Protein AF-A0A7J8AZW6-F1 (afdb_monomer_lite)

pLDDT: mean 84.9, std 12.85, range [38.06, 96.19]

Structure (mmCIF, N/CA/C/O backbone):
data_AF-A0A7J8AZW6-F1
#
_entry.id   AF-A0A7J8AZW6-F1
#
loop_
_atom_site.group_PDB
_atom_site.id
_atom_site.type_symbol
_atom_site.label_atom_id
_atom_site.label_alt_id
_atom_site.label_comp_id
_atom_site.label_asym_id
_atom_site.label_entity_id
_atom_site.label_seq_id
_atom_site.pdbx_PDB_ins_code
_atom_site.Cartn_x
_atom_site.Cartn_y
_atom_site.Cartn_z
_atom_site.occupancy
_atom_site.B_iso_or_equiv
_atom_site.auth_seq_id
_atom_site.auth_comp_id
_atom_site.auth_asym_id
_atom_site.auth_atom_id
_atom_site.pdbx_PDB_model_num
ATOM 1 N N . MET A 1 1 ? 7.650 -16.173 25.242 1.00 38.06 1 MET A N 1
ATOM 2 C CA . MET A 1 1 ? 7.076 -14.832 25.476 1.00 38.06 1 MET A CA 1
ATOM 3 C C . MET A 1 1 ? 8.106 -13.824 24.990 1.00 38.06 1 MET A C 1
ATOM 5 O O . MET A 1 1 ? 9.100 -13.630 25.676 1.00 38.06 1 MET A O 1
ATOM 9 N N . SER A 1 2 ? 7.969 -13.304 23.767 1.00 45.06 2 SER A N 1
ATOM 10 C CA . SER A 1 2 ? 8.952 -12.365 23.207 1.00 45.06 2 SER A CA 1
ATOM 11 C C . SER A 1 2 ? 8.826 -11.013 23.902 1.00 45.06 2 SER A C 1
ATOM 13 O O . SER A 1 2 ? 7.766 -10.393 23.874 1.00 45.06 2 SER A O 1
ATOM 15 N N . SER A 1 3 ? 9.908 -10.582 24.543 1.00 50.81 3 SER A N 1
ATOM 16 C CA . SER A 1 3 ? 10.050 -9.279 25.183 1.00 50.81 3 SER A CA 1
ATOM 17 C C . SER A 1 3 ? 10.021 -8.177 24.124 1.00 50.81 3 SER A C 1
ATOM 19 O O . SER A 1 3 ? 11.004 -7.965 23.411 1.00 50.81 3 SER A O 1
ATOM 21 N N . VAL A 1 4 ? 8.889 -7.485 24.004 1.00 58.34 4 VAL A N 1
ATOM 22 C CA . VAL A 1 4 ? 8.804 -6.233 23.247 1.00 58.34 4 VAL A CA 1
ATOM 23 C C . VAL A 1 4 ? 9.671 -5.210 23.980 1.00 58.34 4 VAL A C 1
ATOM 25 O O . VAL A 1 4 ? 9.424 -4.902 25.143 1.00 58.34 4 VAL A O 1
ATOM 28 N N . ASN A 1 5 ? 10.740 -4.754 23.328 1.00 58.22 5 ASN A N 1
ATOM 29 C CA . ASN A 1 5 ? 11.669 -3.777 23.882 1.00 58.22 5 ASN A CA 1
ATOM 30 C C . ASN A 1 5 ? 10.934 -2.427 24.051 1.00 58.22 5 ASN A C 1
ATOM 32 O O . ASN A 1 5 ? 10.466 -1.887 23.048 1.00 58.22 5 ASN A O 1
ATOM 36 N N . PRO A 1 6 ? 10.811 -1.874 25.272 1.00 59.81 6 PRO A N 1
ATOM 37 C CA . PRO A 1 6 ? 10.008 -0.675 25.545 1.00 59.81 6 PRO A CA 1
ATOM 38 C C . PRO A 1 6 ? 10.558 0.617 24.912 1.00 59.81 6 PRO A C 1
ATOM 40 O O . PRO A 1 6 ? 9.887 1.642 24.952 1.00 59.81 6 PRO A O 1
ATOM 43 N N . ASN A 1 7 ? 11.743 0.566 24.292 1.00 57.41 7 ASN A N 1
ATOM 44 C CA . ASN A 1 7 ? 12.410 1.706 23.658 1.00 57.41 7 ASN A CA 1
ATOM 45 C C . ASN A 1 7 ? 12.182 1.824 22.141 1.00 57.41 7 ASN A C 1
ATOM 47 O O . ASN A 1 7 ? 12.953 2.500 21.462 1.00 57.41 7 ASN A O 1
ATOM 51 N N . THR A 1 8 ? 11.147 1.205 21.568 1.00 62.88 8 THR A N 1
ATOM 52 C CA . THR A 1 8 ? 10.768 1.494 20.174 1.00 62.88 8 THR A CA 1
ATOM 53 C C . THR A 1 8 ? 10.006 2.817 20.095 1.00 62.88 8 THR A C 1
ATOM 55 O O . THR A 1 8 ? 8.817 2.847 19.776 1.00 62.88 8 THR A O 1
ATOM 58 N N . SER A 1 9 ? 10.686 3.922 20.400 1.00 71.50 9 SER A N 1
ATOM 59 C CA . SER A 1 9 ? 10.295 5.239 19.906 1.00 71.50 9 SER A CA 1
ATOM 60 C C . SER A 1 9 ? 10.196 5.092 18.390 1.00 71.50 9 SER A C 1
ATOM 62 O O . SER A 1 9 ? 11.187 4.757 17.742 1.00 71.50 9 SER A O 1
ATOM 64 N N . GLY A 1 10 ? 8.991 5.191 17.829 1.00 81.69 10 GLY A N 1
ATOM 65 C CA . GLY A 1 10 ? 8.805 5.114 16.381 1.00 81.69 10 GLY A CA 1
ATOM 66 C C . GLY A 1 10 ? 9.673 6.143 15.643 1.00 81.69 10 GLY A C 1
ATOM 67 O O . GLY A 1 10 ? 10.289 7.014 16.249 1.00 81.69 10 GLY A O 1
ATOM 68 N N . LEU A 1 11 ? 9.706 6.066 14.317 1.00 89.69 11 LEU A N 1
ATOM 69 C CA . LEU A 1 11 ? 10.413 7.061 13.510 1.00 89.69 11 LEU A CA 1
ATOM 70 C C . LEU A 1 11 ? 9.690 8.410 13.576 1.00 89.69 11 LEU A C 1
ATOM 72 O O . LEU A 1 11 ? 8.472 8.473 13.384 1.00 89.69 11 LEU A O 1
AT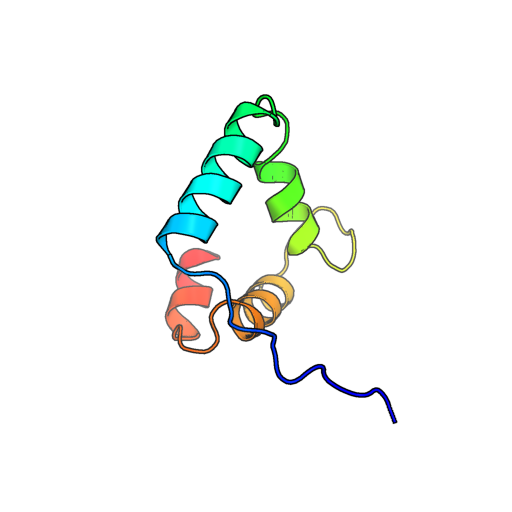OM 76 N N . THR A 1 12 ? 10.437 9.492 13.779 1.00 93.31 12 THR A N 1
ATOM 77 C CA . THR A 1 12 ? 9.922 10.840 13.521 1.00 93.31 12 THR A CA 1
ATOM 78 C C . THR A 1 12 ? 9.652 11.024 12.025 1.00 93.31 12 THR A C 1
ATOM 80 O O . THR A 1 12 ? 10.198 10.316 11.172 1.00 93.31 12 THR A O 1
ATOM 83 N N . LEU A 1 13 ? 8.814 12.007 11.679 1.00 92.00 13 LEU A N 1
ATOM 84 C CA . LEU A 1 13 ? 8.547 12.334 10.277 1.00 92.00 13 LEU A CA 1
ATOM 85 C C . LEU A 1 13 ? 9.835 12.721 9.535 1.00 92.00 13 LEU A C 1
ATOM 87 O O . LEU A 1 13 ? 10.037 12.300 8.400 1.00 92.00 13 LEU A O 1
ATOM 91 N N . GLU A 1 14 ? 10.718 13.487 10.175 1.00 95.06 14 GLU A N 1
ATOM 92 C CA . GLU A 1 14 ? 11.981 13.922 9.576 1.00 95.06 14 GLU A CA 1
ATOM 93 C C . GLU A 1 14 ? 12.916 12.739 9.285 1.00 95.06 14 GLU A C 1
ATOM 95 O O . GLU A 1 14 ? 13.435 12.613 8.172 1.00 95.06 14 GLU A O 1
ATOM 100 N N . GLU A 1 15 ? 13.071 11.819 10.241 1.00 95.31 15 GLU A N 1
ATOM 101 C CA . GLU A 1 15 ? 13.858 10.597 10.049 1.00 95.31 15 GLU A CA 1
ATOM 102 C C . GLU A 1 15 ? 13.280 9.735 8.928 1.00 95.31 15 GLU A C 1
ATOM 104 O O . GLU A 1 15 ? 14.019 9.278 8.052 1.00 95.31 15 GLU A O 1
ATOM 109 N N . PHE A 1 16 ? 11.955 9.560 8.908 1.00 94.50 16 PHE A N 1
ATOM 110 C CA . PHE A 1 16 ? 11.267 8.827 7.852 1.00 94.50 16 PHE A CA 1
ATOM 111 C C . PHE A 1 16 ? 11.543 9.437 6.471 1.00 94.50 16 PHE A C 1
ATOM 113 O O . PHE A 1 16 ? 11.948 8.724 5.550 1.00 94.50 16 PHE A O 1
ATOM 120 N N . LEU A 1 17 ? 11.388 10.756 6.325 1.00 96.00 17 LEU A N 1
ATOM 121 C CA . LEU A 1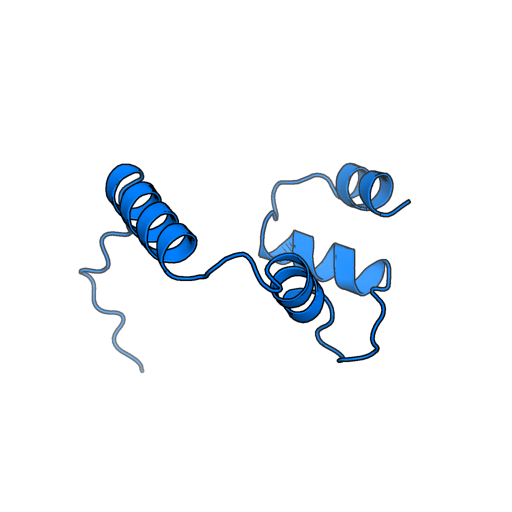 17 ? 11.632 11.453 5.062 1.00 96.00 17 LEU A CA 1
ATOM 122 C C . LEU A 1 17 ? 13.088 11.307 4.605 1.00 96.00 17 LEU A C 1
ATOM 124 O O . LEU A 1 17 ? 13.340 11.028 3.430 1.00 96.00 17 LEU A O 1
ATOM 128 N N . ASN A 1 18 ? 14.048 11.424 5.524 1.00 96.19 18 ASN A N 1
ATOM 129 C CA . ASN A 1 18 ? 15.464 11.262 5.204 1.00 96.19 18 ASN A CA 1
ATOM 130 C C . ASN A 1 18 ? 15.792 9.830 4.743 1.00 96.19 18 ASN A C 1
ATOM 132 O O . ASN A 1 18 ? 16.537 9.650 3.777 1.00 96.19 18 ASN A O 1
ATOM 136 N N . ILE A 1 19 ? 15.213 8.810 5.388 1.00 94.00 19 ILE A N 1
ATOM 137 C CA . ILE A 1 19 ? 15.373 7.401 4.997 1.00 94.00 19 ILE A CA 1
ATOM 138 C C . ILE A 1 19 ? 14.785 7.153 3.605 1.00 94.00 19 ILE A C 1
ATOM 140 O O . ILE A 1 19 ? 15.460 6.579 2.747 1.00 94.00 19 ILE A O 1
ATOM 144 N N . ILE A 1 20 ? 13.548 7.593 3.356 1.00 90.38 20 ILE A N 1
ATOM 145 C CA . ILE A 1 20 ? 12.872 7.387 2.068 1.00 90.38 20 ILE A CA 1
ATOM 146 C C . ILE A 1 20 ? 13.621 8.090 0.937 1.00 90.38 20 ILE A C 1
ATOM 148 O O . ILE A 1 20 ? 13.809 7.489 -0.121 1.00 90.38 20 ILE A O 1
ATOM 152 N N . ARG A 1 21 ? 14.110 9.316 1.160 1.00 91.44 21 ARG A N 1
ATOM 153 C CA . ARG A 1 21 ? 14.930 10.043 0.182 1.00 91.44 21 ARG A CA 1
ATOM 154 C C . ARG A 1 21 ? 16.184 9.255 -0.194 1.00 91.44 21 ARG A C 1
ATOM 156 O O . ARG A 1 21 ? 16.374 8.956 -1.369 1.00 91.44 21 ARG A O 1
ATOM 163 N N . LYS A 1 22 ? 16.986 8.841 0.795 1.00 92.38 22 LYS A N 1
ATOM 164 C CA . LYS A 1 22 ? 18.205 8.043 0.562 1.00 92.38 22 LYS A CA 1
ATOM 165 C C . LYS A 1 22 ? 17.900 6.725 -0.155 1.00 92.38 22 LYS A C 1
ATOM 167 O O . LYS A 1 22 ? 18.631 6.329 -1.058 1.00 92.38 22 LYS A O 1
ATOM 172 N N . LYS A 1 23 ? 16.801 6.054 0.212 1.00 87.44 23 LYS A N 1
ATOM 173 C CA . LYS A 1 23 ? 16.344 4.827 -0.457 1.00 87.44 23 LYS A CA 1
ATOM 174 C C . LYS A 1 23 ? 16.025 5.077 -1.934 1.00 87.44 23 LYS A C 1
ATOM 176 O O . LYS A 1 23 ? 16.434 4.274 -2.767 1.00 87.44 23 LYS A O 1
ATOM 181 N N . LYS A 1 24 ? 15.321 6.168 -2.255 1.00 84.69 24 LYS A N 1
ATOM 182 C CA . LYS A 1 24 ? 14.979 6.542 -3.638 1.00 84.69 24 LYS A CA 1
ATOM 183 C C . LYS A 1 24 ? 16.194 6.973 -4.460 1.00 84.69 24 LYS A C 1
ATOM 185 O O . LYS A 1 24 ? 16.254 6.654 -5.636 1.00 84.69 24 LYS A O 1
ATOM 190 N N . GLU A 1 25 ? 17.166 7.651 -3.854 1.00 87.06 25 GLU A N 1
ATOM 191 C CA . GLU A 1 25 ? 18.434 8.000 -4.512 1.00 87.06 25 GLU A CA 1
ATOM 192 C C . GLU A 1 25 ? 19.265 6.743 -4.842 1.00 87.06 25 GLU A C 1
ATOM 194 O O . GLU A 1 25 ? 19.849 6.652 -5.920 1.00 87.06 25 GLU A O 1
ATOM 199 N N . ALA A 1 26 ? 19.288 5.750 -3.942 1.00 85.19 26 ALA A N 1
ATOM 200 C CA . ALA A 1 26 ? 20.038 4.504 -4.123 1.00 85.19 26 ALA A CA 1
ATOM 201 C C . ALA A 1 26 ? 19.350 3.496 -5.065 1.00 85.19 26 ALA A C 1
ATOM 203 O O . ALA A 1 26 ? 20.013 2.795 -5.832 1.00 85.19 26 ALA A O 1
ATOM 204 N N . GLN A 1 27 ? 18.019 3.395 -5.017 1.00 78.06 27 GLN A N 1
ATOM 205 C CA . GLN A 1 27 ? 17.249 2.599 -5.969 1.00 78.06 27 GLN A CA 1
ATOM 206 C C . GLN A 1 27 ? 17.062 3.423 -7.243 1.00 78.06 27 GLN A C 1
ATOM 208 O O . GLN A 1 27 ? 16.115 4.191 -7.335 1.00 78.06 27 GLN A O 1
ATOM 213 N N . LEU A 1 28 ? 17.949 3.248 -8.230 1.00 66.06 28 LEU A N 1
ATOM 214 C CA . LEU A 1 28 ? 17.851 3.804 -9.590 1.00 66.06 28 LEU A CA 1
ATOM 215 C C . LEU A 1 28 ? 16.524 3.415 -10.278 1.00 66.06 28 LEU A C 1
ATOM 217 O O . LEU A 1 28 ? 16.567 2.555 -11.144 1.00 66.06 28 LEU A O 1
ATOM 221 N N . TYR A 1 29 ? 15.374 3.974 -9.868 1.00 63.72 29 TYR A N 1
ATOM 222 C CA . TYR A 1 29 ? 13.979 3.934 -10.373 1.00 63.72 29 TYR A CA 1
ATOM 223 C C . TYR A 1 29 ? 13.444 2.681 -11.104 1.00 63.72 29 TYR A C 1
ATOM 225 O O . TYR A 1 29 ? 12.317 2.669 -11.600 1.00 63.72 29 TYR A O 1
ATOM 233 N N . ARG A 1 30 ? 14.191 1.585 -11.175 1.00 65.56 30 ARG A N 1
ATOM 234 C CA . ARG A 1 30 ? 13.825 0.380 -11.894 1.00 65.56 30 ARG A CA 1
ATOM 235 C C . ARG A 1 30 ? 12.914 -0.406 -10.974 1.00 65.56 30 ARG A C 1
ATOM 237 O O . ARG A 1 30 ? 13.331 -0.879 -9.920 1.00 65.56 30 ARG A O 1
ATOM 244 N N . ASN A 1 31 ? 11.674 -0.566 -11.420 1.00 78.62 31 ASN A N 1
ATOM 245 C CA . ASN A 1 31 ? 10.709 -1.518 -10.884 1.00 78.62 31 ASN A CA 1
ATOM 246 C C . ASN A 1 31 ? 9.995 -1.120 -9.574 1.00 78.62 31 ASN A C 1
ATOM 248 O O . ASN A 1 31 ? 9.435 -2.005 -8.936 1.00 78.62 31 ASN A O 1
ATOM 252 N N . GLU A 1 32 ? 9.915 0.166 -9.191 1.00 82.50 32 GLU A N 1
ATOM 253 C CA . GLU A 1 32 ? 9.072 0.598 -8.045 1.00 82.50 32 GLU A CA 1
ATOM 254 C C . GLU A 1 32 ? 7.612 0.155 -8.242 1.00 82.50 32 GLU A C 1
ATOM 256 O O . GLU A 1 32 ? 7.029 -0.469 -7.358 1.00 82.50 32 GLU A O 1
ATOM 261 N N . ILE A 1 33 ? 7.076 0.344 -9.454 1.00 84.81 33 ILE A N 1
ATOM 262 C CA . ILE A 1 33 ? 5.743 -0.140 -9.847 1.00 84.81 33 ILE A CA 1
ATOM 263 C C . ILE A 1 33 ? 5.626 -1.658 -9.657 1.00 84.81 33 ILE A C 1
ATOM 265 O O . ILE A 1 33 ? 4.631 -2.134 -9.119 1.00 84.81 33 ILE A O 1
ATOM 269 N N . ARG A 1 34 ? 6.650 -2.429 -10.047 1.00 88.50 34 ARG A N 1
ATOM 270 C CA . ARG A 1 34 ? 6.645 -3.893 -9.905 1.00 88.50 34 ARG A CA 1
ATOM 271 C C . ARG A 1 34 ? 6.673 -4.306 -8.436 1.00 88.50 34 ARG A C 1
ATOM 273 O O . ARG A 1 34 ? 5.949 -5.213 -8.066 1.00 88.50 34 ARG A O 1
ATOM 280 N N . HIS A 1 35 ? 7.475 -3.646 -7.600 1.00 87.38 35 HIS A N 1
ATOM 281 C CA . HIS A 1 35 ? 7.523 -3.935 -6.166 1.00 87.38 35 HIS A CA 1
ATOM 282 C C . HIS A 1 35 ? 6.193 -3.627 -5.481 1.00 87.38 35 HIS A C 1
ATOM 284 O O . HIS A 1 35 ? 5.730 -4.436 -4.681 1.00 87.38 35 HIS A O 1
ATOM 290 N N . ILE A 1 36 ? 5.574 -2.491 -5.820 1.00 86.88 36 ILE A N 1
ATOM 291 C CA . ILE A 1 36 ? 4.240 -2.143 -5.329 1.00 86.88 36 ILE A CA 1
ATOM 292 C C . ILE A 1 36 ? 3.250 -3.212 -5.781 1.00 86.88 36 ILE A C 1
ATOM 294 O O . ILE A 1 36 ? 2.579 -3.798 -4.944 1.00 86.88 36 ILE A O 1
ATOM 298 N N . PHE A 1 37 ? 3.214 -3.542 -7.070 1.00 90.38 37 PHE A N 1
ATOM 299 C CA . PHE A 1 37 ? 2.310 -4.561 -7.593 1.00 90.38 37 PHE A CA 1
ATOM 300 C C . PHE A 1 37 ? 2.478 -5.912 -6.880 1.00 90.38 37 PHE A C 1
ATOM 302 O O . PHE A 1 37 ? 1.502 -6.468 -6.382 1.00 90.38 37 PHE A O 1
ATOM 309 N N . THR A 1 38 ? 3.712 -6.406 -6.744 1.00 89.38 38 THR A N 1
ATOM 310 C CA . THR A 1 38 ? 4.010 -7.674 -6.061 1.00 89.38 38 THR A CA 1
ATOM 311 C C . THR A 1 38 ? 3.598 -7.660 -4.588 1.00 89.38 38 THR A C 1
ATOM 313 O O . THR A 1 38 ? 3.201 -8.693 -4.060 1.00 89.38 38 THR A O 1
ATOM 316 N N . ALA A 1 39 ? 3.657 -6.511 -3.907 1.00 87.38 39 ALA A N 1
ATOM 317 C CA . ALA A 1 39 ? 3.196 -6.411 -2.522 1.00 87.38 39 ALA A CA 1
ATOM 318 C C . ALA A 1 39 ? 1.674 -6.623 -2.390 1.00 87.38 39 ALA A C 1
ATOM 320 O O . ALA A 1 39 ? 1.210 -7.103 -1.354 1.00 87.38 39 ALA A O 1
ATOM 321 N N . PHE A 1 40 ? 0.906 -6.291 -3.432 1.00 87.69 40 PHE A N 1
ATOM 322 C CA . PHE A 1 40 ? -0.543 -6.489 -3.477 1.00 87.69 40 PHE A CA 1
ATOM 323 C C . PHE A 1 40 ? -0.922 -7.858 -4.073 1.00 87.69 40 PHE A C 1
ATOM 325 O O . PHE A 1 40 ? -1.897 -8.459 -3.626 1.00 87.69 40 PHE A O 1
ATOM 332 N N . ASP A 1 41 ? -0.136 -8.399 -5.011 1.00 90.62 41 ASP A N 1
ATOM 333 C CA . ASP A 1 41 ? -0.341 -9.722 -5.620 1.00 90.62 41 ASP A CA 1
ATOM 334 C C . ASP A 1 41 ? 0.202 -10.841 -4.718 1.00 90.62 41 ASP A C 1
ATOM 336 O O . ASP A 1 41 ? 1.146 -11.563 -5.044 1.00 90.62 41 ASP A O 1
ATOM 340 N N . ARG A 1 42 ? -0.408 -10.992 -3.539 1.00 84.44 42 ARG A N 1
ATOM 341 C CA . ARG A 1 42 ? 0.024 -11.950 -2.501 1.00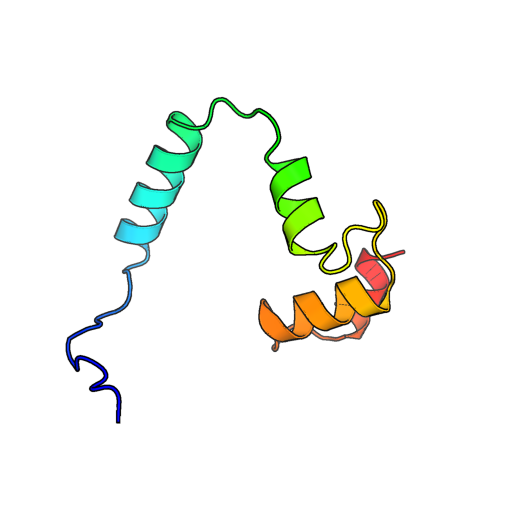 84.44 42 ARG A CA 1
ATOM 342 C C . ARG A 1 42 ? -0.023 -13.412 -2.949 1.00 84.44 42 ARG A C 1
ATOM 344 O O . ARG A 1 42 ? 0.562 -14.269 -2.291 1.00 84.44 42 ARG A O 1
ATOM 351 N N . HIS A 1 43 ? -0.743 -13.690 -4.030 1.00 89.19 43 HIS A N 1
ATOM 352 C CA . HIS A 1 43 ? -0.897 -15.016 -4.612 1.00 89.19 43 HIS A CA 1
ATOM 353 C C . HIS A 1 43 ? -0.027 -15.225 -5.861 1.00 89.19 43 HIS A C 1
ATOM 355 O O . HIS A 1 43 ? -0.086 -16.305 -6.442 1.00 89.19 43 HIS A O 1
ATOM 361 N N . TYR A 1 44 ? 0.782 -14.233 -6.258 1.00 90.88 44 TYR A N 1
ATOM 362 C CA . TYR A 1 44 ? 1.677 -14.282 -7.421 1.00 90.88 44 TYR A CA 1
ATOM 363 C C . TYR A 1 44 ? 0.973 -14.677 -8.730 1.00 90.88 44 TYR A C 1
ATOM 365 O O . TYR A 1 44 ? 1.507 -15.440 -9.537 1.00 90.88 44 TYR A O 1
ATOM 373 N N . ARG A 1 45 ? -0.244 -14.173 -8.948 1.00 94.75 45 ARG A N 1
ATOM 374 C CA . ARG A 1 45 ? -1.066 -14.485 -10.127 1.00 94.75 45 ARG A CA 1
ATOM 375 C C . ARG A 1 45 ? -0.718 -13.636 -11.3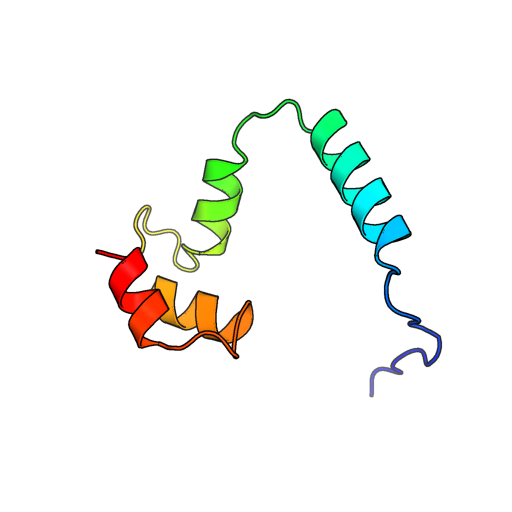47 1.00 94.75 45 ARG A C 1
ATOM 377 O O . ARG A 1 45 ? -1.131 -13.965 -12.456 1.00 94.75 45 ARG A O 1
ATOM 384 N N . GLY A 1 46 ? 0.007 -12.537 -11.155 1.00 94.25 46 GLY A N 1
ATOM 385 C CA . GLY A 1 46 ? 0.276 -11.541 -12.189 1.00 94.25 46 GLY A CA 1
ATOM 386 C C . GLY A 1 46 ? -0.888 -10.577 -12.438 1.00 94.25 46 GLY A C 1
ATOM 387 O O . GLY A 1 46 ? -0.806 -9.761 -13.352 1.00 94.25 46 GLY A O 1
ATOM 388 N N . TYR A 1 47 ? -1.953 -10.639 -11.634 1.00 93.56 47 TYR A N 1
ATOM 389 C CA . TYR A 1 47 ? -3.091 -9.716 -11.652 1.00 93.56 47 TYR A CA 1
ATOM 390 C C . TYR A 1 47 ? -3.636 -9.523 -10.233 1.00 93.56 47 TYR A C 1
ATOM 392 O O . TYR A 1 47 ? -3.519 -10.410 -9.388 1.00 93.56 47 TYR A O 1
ATOM 400 N N . LEU A 1 48 ? -4.259 -8.370 -9.984 1.00 92.62 48 LEU A N 1
ATOM 401 C CA . LEU A 1 48 ? -4.960 -8.085 -8.734 1.00 92.62 48 LEU A CA 1
ATOM 402 C C . LEU A 1 48 ? -6.457 -8.269 -8.943 1.00 92.62 48 LEU A C 1
ATOM 404 O O . LEU A 1 48 ? -7.035 -7.726 -9.881 1.00 92.62 48 LEU A O 1
ATOM 408 N N . THR A 1 49 ? -7.087 -9.019 -8.052 1.00 93.06 49 THR A N 1
ATOM 409 C CA . THR A 1 49 ? -8.544 -9.049 -7.926 1.00 93.06 49 THR A CA 1
ATOM 410 C C . THR A 1 49 ? -9.013 -7.922 -7.011 1.00 93.06 49 THR A C 1
ATOM 412 O O . THR A 1 49 ? -8.247 -7.407 -6.192 1.00 93.06 49 THR A O 1
ATOM 415 N N . LEU A 1 50 ? -10.298 -7.572 -7.099 1.00 91.75 50 LEU A N 1
ATOM 416 C CA . LEU A 1 50 ? -10.905 -6.608 -6.183 1.00 91.75 50 LEU A CA 1
ATOM 417 C C . LEU A 1 50 ? -10.709 -7.020 -4.715 1.00 91.75 50 LEU A C 1
ATOM 419 O O . LEU A 1 50 ? -10.443 -6.179 -3.860 1.00 91.75 50 LEU A O 1
ATOM 423 N N . GLU A 1 51 ? -10.781 -8.322 -4.436 1.00 91.12 51 GLU A N 1
ATOM 424 C CA . GLU A 1 51 ? -10.563 -8.868 -3.100 1.00 91.12 51 GLU A CA 1
ATOM 425 C C . GLU A 1 51 ? -9.119 -8.652 -2.612 1.00 91.12 51 GLU A C 1
ATOM 427 O O . GLU A 1 51 ? -8.928 -8.243 -1.464 1.00 91.12 51 GLU A O 1
ATOM 432 N N . ASP A 1 52 ? -8.105 -8.871 -3.464 1.00 91.31 52 ASP A N 1
ATOM 433 C CA . ASP A 1 52 ? -6.699 -8.595 -3.115 1.00 91.31 52 ASP A CA 1
ATOM 434 C C . ASP A 1 52 ? -6.518 -7.126 -2.735 1.00 91.31 52 ASP A C 1
ATOM 436 O O . ASP A 1 52 ? -5.933 -6.800 -1.697 1.00 91.31 52 ASP A O 1
ATOM 440 N N . PHE A 1 53 ? -7.079 -6.241 -3.561 1.00 89.62 53 PHE A N 1
ATOM 441 C CA . PHE A 1 53 ? -7.001 -4.800 -3.385 1.00 89.62 53 PHE A CA 1
ATOM 442 C C . PHE A 1 53 ? -7.679 -4.365 -2.077 1.00 89.62 53 PHE A C 1
ATOM 444 O O . PHE A 1 53 ? -7.062 -3.700 -1.244 1.00 89.62 53 PHE A O 1
ATOM 451 N N . GLN A 1 54 ? -8.906 -4.825 -1.817 1.00 90.38 54 GLN A N 1
ATOM 452 C CA . GLN A 1 54 ? -9.627 -4.540 -0.574 1.00 90.38 54 GLN A CA 1
ATOM 453 C C . GLN A 1 54 ? -8.897 -5.063 0.670 1.00 90.38 54 GLN A C 1
ATOM 455 O O . GLN A 1 54 ? -8.791 -4.347 1.669 1.00 90.38 54 GLN A O 1
ATOM 460 N N . LYS A 1 55 ? -8.368 -6.294 0.631 1.00 90.19 55 LYS A N 1
ATOM 461 C CA . LYS A 1 55 ? -7.618 -6.883 1.753 1.00 90.19 55 LYS A CA 1
ATOM 462 C C . LYS A 1 55 ? -6.317 -6.139 2.039 1.00 90.19 55 LYS A C 1
ATOM 464 O O . LYS A 1 55 ? -5.937 -6.025 3.205 1.00 90.19 55 LYS A O 1
ATOM 469 N N . ALA A 1 56 ? -5.633 -5.649 1.007 1.00 89.75 56 ALA A N 1
ATOM 470 C CA . ALA A 1 56 ? -4.426 -4.850 1.172 1.00 89.75 56 ALA A CA 1
ATOM 471 C C . ALA A 1 56 ? -4.748 -3.484 1.800 1.00 89.75 56 ALA A C 1
ATOM 473 O O . ALA A 1 56 ? -4.147 -3.121 2.812 1.00 89.75 56 ALA A O 1
ATOM 474 N N . PHE A 1 57 ? -5.759 -2.770 1.289 1.00 90.94 57 PHE A N 1
ATOM 475 C CA . PHE A 1 57 ? -6.181 -1.471 1.832 1.00 90.94 57 PHE A CA 1
ATOM 476 C C . PHE A 1 57 ? -6.678 -1.553 3.278 1.00 90.94 57 PHE A C 1
ATOM 478 O O . PHE A 1 57 ? -6.349 -0.679 4.077 1.00 90.94 57 PHE A O 1
ATOM 485 N N . LYS A 1 58 ? -7.370 -2.634 3.661 1.00 90.88 58 LYS A N 1
ATOM 486 C CA . LYS A 1 58 ? -7.755 -2.881 5.063 1.00 90.88 58 LYS A CA 1
ATOM 487 C C . LYS A 1 58 ? -6.552 -2.966 6.010 1.00 90.88 58 LYS A C 1
ATOM 489 O O . LYS A 1 58 ? -6.702 -2.657 7.186 1.00 90.88 58 LYS A O 1
ATOM 494 N N . GLN A 1 59 ? -5.371 -3.353 5.522 1.00 89.19 59 GLN A N 1
ATOM 495 C CA . GLN A 1 59 ? -4.151 -3.419 6.332 1.00 89.19 59 GLN A CA 1
ATOM 496 C C . GLN A 1 59 ? -3.376 -2.098 6.339 1.00 89.19 59 GLN A C 1
ATOM 498 O O . GLN A 1 59 ? -2.939 -1.657 7.398 1.00 89.19 59 GLN A O 1
ATOM 503 N N . VAL A 1 60 ? -3.201 -1.461 5.176 1.00 87.19 60 VAL A N 1
ATOM 504 C CA . VAL A 1 60 ? -2.331 -0.274 5.050 1.00 87.19 60 VAL A CA 1
ATOM 505 C C . VAL A 1 60 ? -3.055 1.050 5.298 1.00 87.19 60 VAL A C 1
ATOM 507 O O . VAL A 1 60 ? -2.425 2.033 5.677 1.00 87.19 60 VAL A O 1
ATOM 510 N N . ALA A 1 61 ? -4.374 1.088 5.101 1.00 90.56 61 A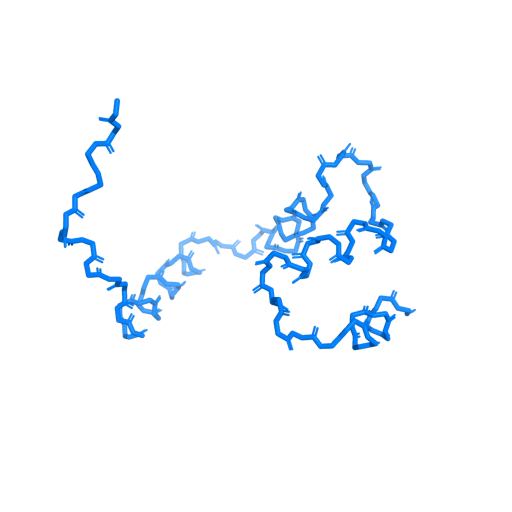LA A N 1
ATOM 511 C CA . ALA A 1 61 ? -5.207 2.276 5.252 1.00 90.56 61 ALA A CA 1
ATOM 512 C C . ALA A 1 61 ? -6.592 1.915 5.831 1.00 90.56 61 ALA A C 1
ATOM 514 O O . ALA A 1 61 ? -7.614 2.197 5.207 1.00 90.56 61 ALA A O 1
ATOM 515 N N . PRO A 1 62 ? -6.666 1.329 7.044 1.00 92.12 62 PRO A N 1
ATOM 516 C CA . PRO A 1 62 ? -7.917 0.822 7.628 1.00 92.12 62 PRO A CA 1
ATOM 517 C C . PRO A 1 62 ? -9.000 1.890 7.839 1.00 92.12 62 PRO A C 1
ATOM 519 O O . PRO A 1 62 ? -10.168 1.560 8.014 1.00 92.12 62 PRO A O 1
ATOM 522 N N . LYS A 1 63 ? -8.619 3.172 7.848 1.00 93.19 63 LYS A N 1
ATOM 523 C CA . LYS A 1 63 ? -9.540 4.309 7.992 1.00 93.19 63 LYS A CA 1
ATOM 524 C C . LYS A 1 63 ? -10.107 4.800 6.656 1.00 93.19 63 LYS A C 1
ATOM 526 O O . LYS A 1 63 ? -10.975 5.669 6.661 1.00 93.19 63 LYS A O 1
ATOM 531 N N . LEU A 1 64 ? -9.605 4.299 5.525 1.00 93.19 64 LEU A N 1
ATOM 532 C CA . LEU A 1 64 ? -10.111 4.671 4.211 1.00 93.19 64 LEU A CA 1
ATOM 533 C C . LEU A 1 64 ? -11.468 3.982 3.971 1.00 93.19 64 LEU A C 1
ATOM 535 O O . LEU A 1 64 ? -11.565 2.768 4.163 1.00 93.19 64 LEU A O 1
ATOM 539 N N . PRO A 1 65 ? -12.515 4.710 3.542 1.00 94.06 65 PRO A N 1
ATOM 540 C CA . PRO A 1 65 ? -13.805 4.095 3.254 1.00 94.06 65 PRO A CA 1
ATOM 541 C C . PRO A 1 65 ? -13.705 3.066 2.124 1.00 94.06 65 PRO A C 1
ATOM 543 O O . PRO A 1 65 ? -13.119 3.342 1.079 1.00 94.06 65 PRO A O 1
ATOM 546 N N . GLU A 1 66 ? -14.358 1.911 2.286 1.00 90.31 66 GLU A N 1
ATOM 547 C CA . GLU A 1 66 ? -14.332 0.826 1.290 1.00 90.31 66 GLU A CA 1
ATOM 548 C C . GLU A 1 66 ? -14.864 1.274 -0.079 1.00 90.31 66 GLU A C 1
ATOM 550 O O . GLU A 1 66 ? -14.365 0.828 -1.110 1.00 90.31 66 GLU A O 1
ATOM 555 N N . ARG A 1 67 ? -15.805 2.229 -0.100 1.00 93.75 67 ARG A N 1
ATOM 556 C CA . ARG A 1 67 ? -16.289 2.866 -1.331 1.00 93.75 67 ARG A CA 1
ATOM 557 C C . ARG A 1 67 ? -15.161 3.500 -2.148 1.00 93.75 67 ARG A C 1
ATOM 559 O O . ARG A 1 67 ? -15.151 3.343 -3.361 1.00 93.75 67 ARG A O 1
ATOM 566 N N . ILE A 1 68 ? -14.215 4.178 -1.497 1.00 93.75 68 ILE A N 1
ATOM 567 C CA . ILE A 1 68 ? -13.082 4.802 -2.190 1.00 93.75 68 ILE A CA 1
ATOM 568 C C . ILE A 1 68 ? -12.196 3.714 -2.792 1.00 93.75 68 ILE A C 1
ATOM 570 O O . ILE A 1 68 ? -11.866 3.774 -3.969 1.00 93.75 68 ILE A O 1
ATOM 574 N N . THR A 1 69 ? -11.886 2.668 -2.023 1.00 90.88 69 THR A N 1
ATOM 575 C CA . THR A 1 69 ? -11.110 1.517 -2.508 1.00 90.88 69 THR A CA 1
ATOM 576 C C . THR A 1 69 ? -11.757 0.853 -3.729 1.00 90.88 69 THR A C 1
ATOM 578 O O . THR A 1 69 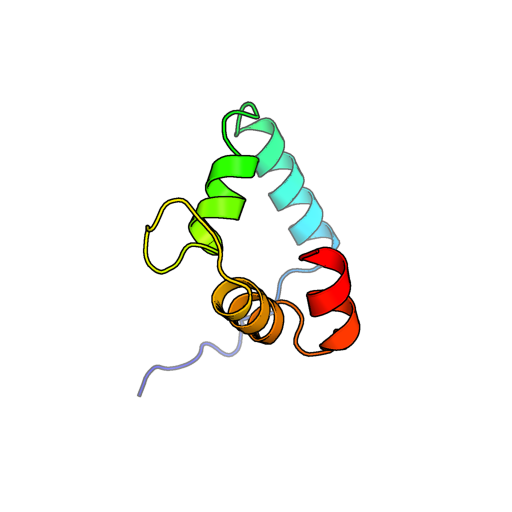? -11.056 0.481 -4.665 1.00 90.88 69 THR A O 1
ATOM 581 N N . LEU A 1 70 ? -13.088 0.728 -3.745 1.00 92.50 70 LEU A N 1
ATOM 582 C CA . LEU A 1 70 ? -13.842 0.217 -4.894 1.00 92.50 70 LEU A CA 1
ATOM 583 C C . LEU A 1 70 ? -13.766 1.149 -6.111 1.00 92.50 70 LEU A C 1
ATOM 585 O O . LEU A 1 70 ? -13.616 0.667 -7.229 1.00 92.50 70 LEU A O 1
ATOM 589 N N . GLU A 1 71 ? -13.899 2.460 -5.904 1.00 93.44 71 GLU A N 1
ATOM 590 C CA . GLU A 1 71 ? -13.861 3.458 -6.979 1.00 93.44 71 GLU A CA 1
ATOM 591 C C . GLU A 1 71 ? -12.481 3.530 -7.645 1.00 93.44 71 GLU A C 1
ATOM 593 O O . GLU A 1 71 ? -12.424 3.607 -8.865 1.00 93.44 71 GLU A O 1
ATOM 598 N N . VAL A 1 72 ? -11.383 3.434 -6.884 1.00 91.00 72 VAL A N 1
ATOM 599 C CA . VAL A 1 72 ? -10.014 3.511 -7.441 1.00 91.00 72 VAL A CA 1
ATOM 600 C C . VAL A 1 72 ? -9.595 2.219 -8.162 1.00 91.00 72 VAL A C 1
ATOM 602 O O . VAL A 1 72 ? -8.652 2.232 -8.946 1.00 91.00 72 VAL A O 1
ATOM 605 N N . PHE A 1 73 ? -10.265 1.093 -7.896 1.00 89.94 73 PHE A N 1
ATOM 606 C CA . PHE A 1 73 ? -9.983 -0.174 -8.580 1.00 89.94 73 PHE A CA 1
ATOM 607 C C . PHE A 1 73 ? -10.618 -0.268 -9.978 1.00 89.94 73 PHE A C 1
ATOM 609 O O . PHE A 1 73 ? -10.149 -1.057 -10.797 1.00 89.94 73 PHE A O 1
ATOM 616 N N . ARG A 1 74 ? -11.707 0.473 -10.223 1.00 82.56 74 ARG A N 1
ATOM 617 C CA . ARG A 1 74 ? -12.420 0.495 -11.512 1.00 82.56 74 ARG A CA 1
ATOM 618 C C . ARG A 1 74 ? -11.638 1.254 -12.574 1.00 82.56 74 ARG A C 1
ATOM 620 O O . ARG A 1 74 ? -11.720 0.805 -13.737 1.00 82.56 74 ARG A O 1
#

Radius of gyration: 16.44 Å; chains: 1; bounding box: 36×29×38 Å

Secondary structure (DSSP, 8-state):
-----TT--PPPHHHHHHHHHHHHHHS-STTHHHHHHHHH-TT--SS--HHHHHHHHHHH-TTS-HHHHHHHH-

InterPro domains:
  IPR002048 EF-hand domain [PF13405] (32-58)
  IPR002048 EF-hand domain [PS50222] (28-63)
  IPR011992 EF-hand domain pair [SSF47473] (7-73)

Foldseek 3Di:
DDDDDPPCPDDDPVRVVVVVVVVPVPPPPPCPVVVVVCVLPVVPPSDHDLVSQLVVCCPPPVPDDVVVSVVVVD

Organism: Pipistrellus kuhlii (NCBI:txid59472)

Sequence (74 aa):
MSSVNPNTSGLTLEEFLNIIRKKKEAQLYRNEIRHIFTAFDRHYRGYLTLEDFQKAFKQVAPKLPERITLEVFR